Protein AF-A0A352R3Q3-F1 (afdb_monomer)

Radius of gyration: 13.03 Å; Cα contacts (8 Å, |Δi|>4): 30; chains: 1; bounding box: 36×20×32 Å

Structure (mmCIF, N/CA/C/O backbone):
data_AF-A0A352R3Q3-F1
#
_entry.id   AF-A0A352R3Q3-F1
#
loop_
_atom_site.group_PDB
_atom_site.id
_atom_site.type_symbol
_atom_site.label_atom_id
_atom_site.label_alt_id
_atom_site.label_comp_id
_atom_site.label_asym_id
_atom_site.label_entity_id
_atom_site.label_seq_id
_atom_site.pdbx_PDB_ins_code
_atom_site.Cartn_x
_atom_site.Cartn_y
_atom_site.Cartn_z
_atom_site.occupancy
_atom_site.B_iso_or_equiv
_atom_site.auth_seq_id
_atom_site.auth_comp_id
_atom_site.auth_asym_id
_atom_site.auth_atom_id
_atom_site.pdbx_PDB_model_num
ATOM 1 N N . MET A 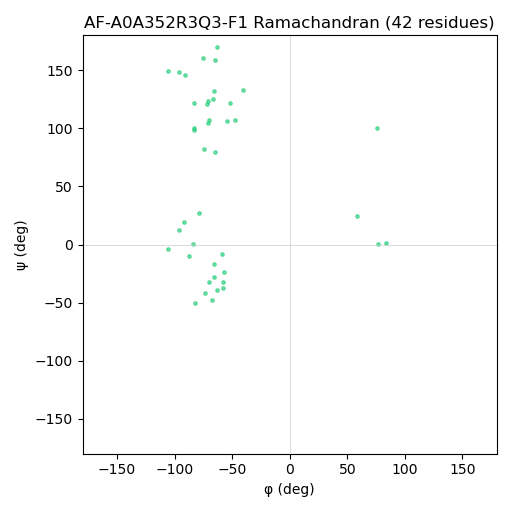1 1 ? -21.519 -0.188 23.202 1.00 44.50 1 MET A N 1
ATOM 2 C CA . MET A 1 1 ? -20.254 -0.129 22.446 1.00 44.50 1 MET A CA 1
ATOM 3 C C . MET A 1 1 ? -20.660 -0.090 20.988 1.00 44.50 1 MET A C 1
ATOM 5 O O . MET A 1 1 ? -20.918 -1.134 20.4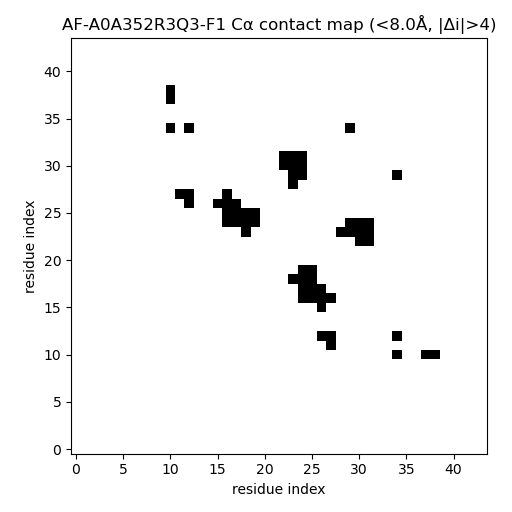10 1.00 44.50 1 MET A O 1
ATOM 9 N N . GLU A 1 2 ? -20.906 1.108 20.464 1.00 52.62 2 GLU A N 1
ATOM 10 C CA . GLU A 1 2 ? -21.267 1.280 19.056 1.00 52.62 2 GLU A CA 1
ATOM 11 C C . GLU A 1 2 ? -19.971 1.308 18.247 1.00 52.62 2 GLU A C 1
ATOM 13 O O . GLU A 1 2 ? -19.086 2.113 18.534 1.00 52.62 2 GLU A O 1
ATOM 18 N N . GLN A 1 3 ? -19.823 0.387 17.290 1.00 55.88 3 GLN A N 1
ATOM 19 C CA . GLN A 1 3 ? -18.786 0.500 16.266 1.00 55.88 3 GLN A CA 1
ATOM 20 C C . GLN A 1 3 ? -19.233 1.577 15.282 1.00 55.88 3 GLN A C 1
ATOM 22 O O . GLN A 1 3 ? -19.848 1.291 14.256 1.00 55.88 3 GLN A O 1
ATOM 27 N N . SER A 1 4 ? -18.985 2.827 15.655 1.00 61.38 4 SER A N 1
ATOM 28 C CA . SER A 1 4 ? -19.240 3.971 14.800 1.00 61.38 4 SER A CA 1
AT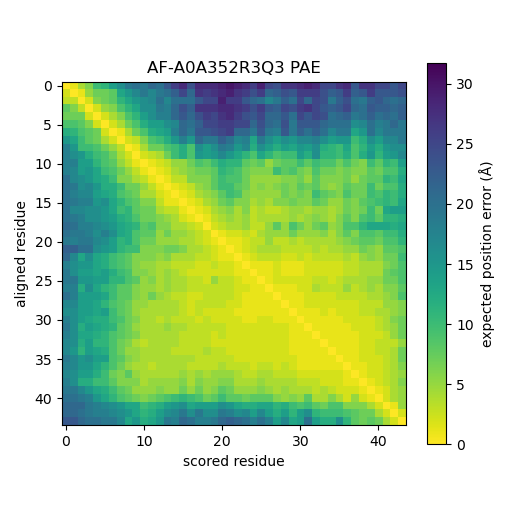OM 29 C C . SER A 1 4 ? -18.300 3.934 13.597 1.00 61.38 4 SER A C 1
ATOM 31 O O . SER A 1 4 ? -17.081 3.911 13.746 1.00 61.38 4 SER A O 1
ATOM 33 N N . GLU A 1 5 ? -18.932 3.982 12.429 1.00 56.28 5 GLU A N 1
ATOM 34 C CA . GLU A 1 5 ? -18.379 4.277 11.109 1.00 56.28 5 GLU A CA 1
ATOM 35 C C . GLU A 1 5 ? -17.575 3.142 10.467 1.00 56.28 5 GLU A C 1
ATOM 37 O O . GLU A 1 5 ? -16.389 2.920 10.705 1.00 56.28 5 GLU A O 1
ATOM 42 N N . LEU A 1 6 ? -18.254 2.440 9.555 1.00 57.78 6 LEU A N 1
ATOM 43 C CA . LEU A 1 6 ? -17.627 1.656 8.503 1.00 57.78 6 LEU A CA 1
ATOM 44 C C . LEU A 1 6 ? -16.899 2.645 7.581 1.00 57.78 6 LEU A C 1
ATOM 46 O O . LEU A 1 6 ? -17.433 3.063 6.553 1.00 57.78 6 LEU A O 1
ATOM 50 N N . PHE A 1 7 ? -15.715 3.097 7.999 1.00 59.78 7 PHE A N 1
ATOM 51 C CA . PHE A 1 7 ? -14.862 3.944 7.180 1.00 59.78 7 PHE A CA 1
ATOM 52 C C . PHE A 1 7 ? -14.697 3.241 5.838 1.00 59.78 7 PHE A C 1
ATOM 54 O O . PHE A 1 7 ? -14.267 2.086 5.798 1.00 59.78 7 PHE A O 1
ATOM 61 N N . SER A 1 8 ? -15.085 3.909 4.748 1.00 59.16 8 SER A N 1
ATOM 62 C CA . SER A 1 8 ? -14.79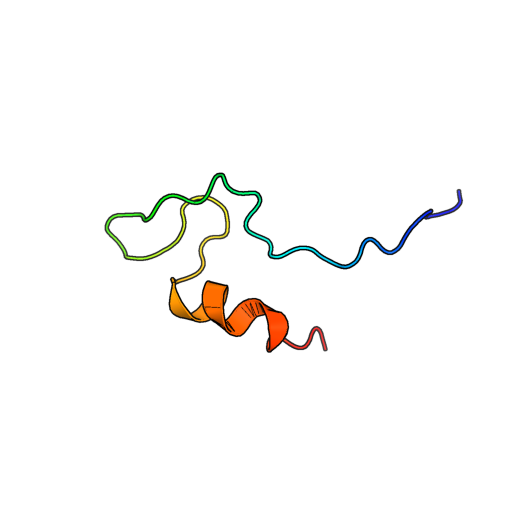2 3.459 3.389 1.00 59.16 8 SER A CA 1
ATOM 63 C C . SER A 1 8 ? -13.318 3.100 3.365 1.00 59.16 8 SER A C 1
ATOM 65 O O . SER A 1 8 ? -12.508 4.017 3.497 1.00 59.16 8 SER A O 1
ATOM 67 N N . ALA A 1 9 ? -12.997 1.800 3.320 1.00 62.22 9 ALA A N 1
ATOM 68 C CA . ALA A 1 9 ? -11.639 1.324 3.526 1.00 62.22 9 ALA A CA 1
ATOM 69 C C . ALA A 1 9 ? -10.756 2.069 2.523 1.00 62.22 9 ALA A C 1
ATOM 71 O O . ALA A 1 9 ? -10.889 1.827 1.318 1.00 62.22 9 ALA A O 1
ATOM 72 N N . PRO A 1 10 ? -9.940 3.044 2.965 1.00 67.88 10 PRO A N 1
ATOM 73 C CA . PRO A 1 10 ? -9.072 3.732 2.039 1.00 67.88 10 PRO A CA 1
ATOM 74 C C . PRO A 1 10 ? -8.086 2.688 1.523 1.00 67.88 10 PRO A C 1
ATOM 76 O O . PRO A 1 10 ? -7.870 1.657 2.171 1.00 67.88 10 PRO A O 1
ATOM 79 N N . SER A 1 11 ? -7.478 2.946 0.364 1.00 66.88 11 SER A N 1
ATOM 80 C CA . SER A 1 11 ? -6.330 2.153 -0.074 1.00 66.88 11 SER A CA 1
ATOM 81 C C . SER A 1 11 ? -5.441 1.888 1.146 1.00 66.88 11 SER A C 1
ATOM 83 O O . SER A 1 11 ? -5.153 2.840 1.878 1.00 66.88 11 SER A O 1
ATOM 85 N N . PRO A 1 12 ? -4.976 0.647 1.393 1.00 68.38 12 PRO A N 1
ATOM 86 C CA . PRO A 1 12 ? -4.133 0.354 2.557 1.00 68.38 12 PRO A CA 1
ATOM 87 C C . PRO A 1 12 ? -2.835 1.182 2.558 1.00 68.38 12 PRO A C 1
ATOM 89 O O . PRO A 1 12 ? -2.063 1.170 3.514 1.00 68.38 12 PRO A O 1
ATOM 92 N N . CYS A 1 13 ? -2.567 1.901 1.467 1.00 71.75 13 CYS A N 1
ATOM 93 C CA . CYS A 1 13 ? -1.505 2.867 1.357 1.00 71.75 13 CYS A CA 1
ATOM 94 C C . CYS A 1 13 ? -1.894 4.249 1.922 1.00 71.75 13 CYS A C 1
ATOM 96 O O . CYS A 1 13 ? -2.453 5.085 1.218 1.00 71.75 13 CYS A O 1
ATOM 98 N N . ILE A 1 14 ? -1.480 4.540 3.159 1.00 71.25 14 ILE A N 1
ATOM 99 C CA . ILE A 1 14 ? -1.650 5.847 3.833 1.00 71.25 14 ILE A CA 1
ATOM 100 C C . ILE A 1 14 ? -0.627 6.921 3.394 1.00 71.25 14 ILE A C 1
ATOM 102 O O . ILE A 1 14 ? -0.252 7.794 4.168 1.00 71.25 14 ILE A O 1
ATOM 106 N N . GLY A 1 15 ? -0.095 6.830 2.171 1.00 70.56 15 GLY A N 1
ATOM 107 C CA . GLY A 1 15 ? 0.896 7.787 1.648 1.00 70.56 15 GLY A CA 1
ATOM 108 C C . GLY A 1 15 ? 2.334 7.619 2.166 1.00 70.56 15 GLY A C 1
ATOM 109 O O . GLY A 1 15 ? 3.219 8.340 1.725 1.00 70.56 15 GLY A O 1
ATOM 110 N N . VAL A 1 16 ? 2.604 6.632 3.028 1.00 73.62 16 VAL A N 1
ATOM 111 C CA . VAL A 1 16 ? 3.959 6.306 3.545 1.00 73.62 16 VAL A CA 1
ATOM 112 C C . VAL A 1 16 ? 4.654 5.182 2.758 1.00 73.62 16 VAL A C 1
ATOM 114 O O . VAL A 1 16 ? 5.627 4.572 3.198 1.00 73.62 16 VAL A O 1
ATOM 117 N N . CYS A 1 17 ? 4.104 4.834 1.596 1.00 78.44 17 CYS A N 1
ATOM 118 C CA . CYS A 1 17 ? 4.487 3.657 0.830 1.00 78.44 17 CYS A CA 1
ATOM 119 C C . C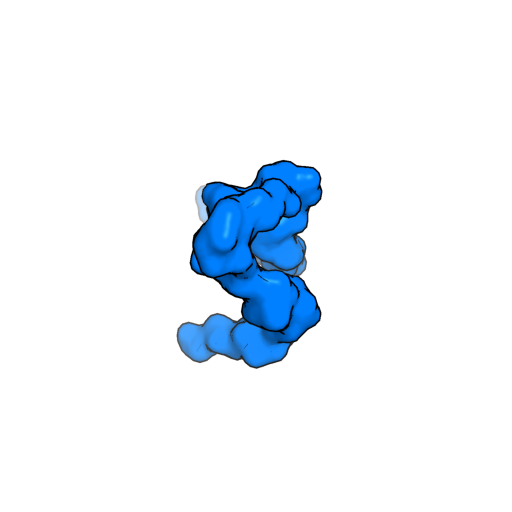YS A 1 17 ? 5.717 3.892 -0.053 1.00 78.44 17 CYS A C 1
ATOM 121 O O . CYS A 1 17 ? 5.590 4.359 -1.183 1.00 78.44 17 CYS A O 1
ATOM 123 N N . GLU A 1 18 ? 6.885 3.453 0.398 1.00 74.62 18 GLU A N 1
ATOM 124 C CA . GLU A 1 18 ? 8.096 3.435 -0.427 1.00 74.62 18 GLU A CA 1
ATOM 125 C C . GLU A 1 18 ? 8.269 2.104 -1.170 1.00 74.62 18 GLU A C 1
ATOM 127 O O . GLU A 1 18 ? 7.944 1.031 -0.645 1.00 74.62 18 GLU A O 1
ATOM 132 N N . ASN A 1 19 ? 8.825 2.156 -2.383 1.00 78.00 19 ASN A N 1
ATOM 133 C CA . ASN A 1 19 ? 9.216 0.955 -3.116 1.00 78.00 19 ASN A CA 1
ATOM 134 C C . ASN A 1 19 ? 10.450 0.315 -2.460 1.00 78.00 19 ASN A C 1
ATOM 136 O O . ASN A 1 19 ? 11.495 0.945 -2.316 1.00 78.00 19 ASN A O 1
ATOM 140 N N . SER A 1 20 ? 10.341 -0.958 -2.079 1.00 81.44 20 SER A N 1
ATOM 141 C CA . SER A 1 20 ? 11.502 -1.767 -1.701 1.00 81.44 20 SER A CA 1
ATOM 142 C C . SER A 1 20 ? 12.299 -2.201 -2.941 1.00 81.44 20 SER A C 1
ATOM 144 O O . SER A 1 20 ? 11.734 -2.269 -4.037 1.00 81.44 20 SER A O 1
ATOM 146 N N . PRO A 1 21 ? 13.578 -2.597 -2.785 1.00 85.62 21 PRO A N 1
ATOM 147 C CA . PRO A 1 21 ? 14.371 -3.178 -3.875 1.00 85.62 21 PRO A CA 1
ATOM 148 C C . PRO A 1 21 ? 13.743 -4.433 -4.499 1.00 85.62 21 PRO A C 1
ATOM 150 O O . PRO A 1 21 ? 14.018 -4.758 -5.646 1.00 85.62 21 PRO A O 1
ATOM 153 N N . LYS A 1 22 ? 12.876 -5.132 -3.752 1.00 86.38 22 LYS A N 1
ATOM 154 C CA . LYS A 1 22 ? 12.145 -6.318 -4.217 1.00 86.38 22 LYS A CA 1
ATOM 155 C C . LYS A 1 22 ? 10.863 -5.978 -4.995 1.00 86.38 22 LYS A C 1
ATOM 157 O O . LYS A 1 22 ? 10.141 -6.886 -5.380 1.00 86.38 22 LYS A O 1
ATOM 162 N N . GLY A 1 23 ? 10.540 -4.696 -5.187 1.00 84.81 23 GLY A N 1
ATOM 163 C CA . GLY A 1 23 ? 9.345 -4.255 -5.920 1.00 84.81 23 GLY A CA 1
ATOM 164 C C . GLY A 1 23 ? 8.048 -4.213 -5.099 1.00 84.81 23 GLY A C 1
ATOM 165 O O . GLY A 1 23 ? 7.003 -3.831 -5.625 1.00 84.81 23 GLY A O 1
ATOM 166 N N . TYR A 1 24 ? 8.109 -4.540 -3.806 1.00 86.94 24 TYR A N 1
ATOM 167 C CA . TYR A 1 24 ? 6.974 -4.454 -2.879 1.00 86.94 24 TYR A CA 1
ATOM 168 C C . TYR A 1 24 ? 6.986 -3.146 -2.089 1.00 86.94 24 TYR A C 1
ATOM 170 O O . TYR A 1 24 ? 8.050 -2.617 -1.764 1.00 86.94 24 TYR A O 1
ATOM 178 N N . CYS A 1 25 ? 5.808 -2.638 -1.743 1.00 86.38 25 CYS A N 1
ATOM 179 C CA . CYS A 1 25 ? 5.654 -1.535 -0.803 1.00 86.3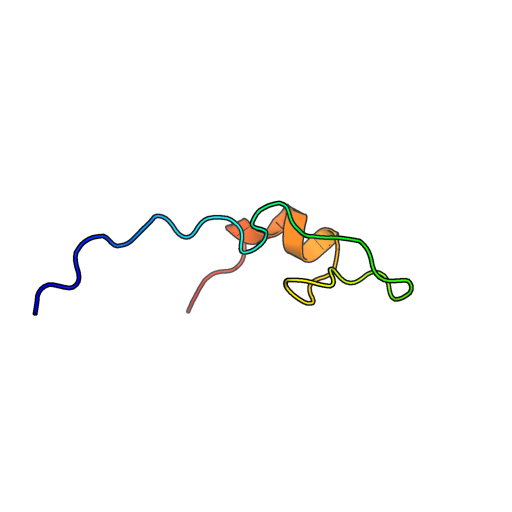8 25 CYS A CA 1
ATOM 180 C C . CYS A 1 25 ? 6.113 -1.952 0.600 1.00 86.38 25 CYS A C 1
ATOM 182 O O . CYS A 1 25 ? 5.661 -2.978 1.098 1.00 86.38 25 CYS A O 1
ATOM 184 N N . LYS A 1 26 ? 6.933 -1.134 1.272 1.00 85.12 26 LYS A N 1
ATOM 185 C CA . LYS A 1 26 ? 7.356 -1.410 2.660 1.00 85.12 26 LYS A CA 1
ATOM 186 C C . LYS A 1 26 ? 6.209 -1.358 3.680 1.00 85.12 26 LYS A C 1
ATOM 188 O O . LYS A 1 26 ? 6.291 -2.017 4.705 1.00 85.12 26 LYS A O 1
ATOM 193 N N . GLY A 1 27 ? 5.166 -0.569 3.413 1.00 83.44 27 GLY A N 1
ATOM 194 C CA . GLY A 1 27 ? 4.037 -0.389 4.332 1.00 83.44 27 GLY A CA 1
ATOM 195 C C . GLY A 1 27 ? 2.994 -1.504 4.244 1.00 83.44 27 GLY A C 1
ATOM 196 O O . GLY A 1 27 ? 2.623 -2.086 5.252 1.00 83.44 27 GLY A O 1
ATOM 197 N N . CYS A 1 28 ? 2.531 -1.824 3.032 1.00 85.44 28 CYS A N 1
ATOM 198 C CA . CYS A 1 28 ? 1.454 -2.806 2.827 1.00 85.44 28 CYS A CA 1
ATOM 199 C C . CYS A 1 28 ? 1.928 -4.160 2.276 1.00 85.44 28 CYS A C 1
ATOM 201 O O . CYS A 1 28 ? 1.117 -5.070 2.123 1.00 85.44 28 CYS A O 1
ATOM 203 N N . MET A 1 29 ? 3.220 -4.309 1.954 1.00 87.75 29 MET A N 1
ATOM 204 C CA . MET A 1 29 ? 3.806 -5.540 1.400 1.00 87.75 29 MET A CA 1
ATOM 205 C C . MET A 1 29 ? 3.169 -6.008 0.081 1.00 87.75 29 MET A C 1
ATOM 207 O O . MET A 1 29 ? 3.243 -7.182 -0.266 1.00 87.75 29 MET A O 1
ATOM 211 N N . ARG A 1 30 ? 2.560 -5.086 -0.672 1.00 87.19 30 ARG A N 1
ATOM 212 C CA . ARG A 1 30 ? 1.971 -5.337 -1.995 1.00 87.19 30 ARG A CA 1
ATOM 213 C C . ARG A 1 30 ? 2.820 -4.754 -3.110 1.00 87.19 30 ARG A C 1
ATOM 215 O O . ARG A 1 30 ? 3.497 -3.737 -2.926 1.00 87.19 30 ARG A O 1
ATOM 222 N N . SER A 1 31 ? 2.782 -5.398 -4.266 1.00 89.06 31 SER A N 1
ATOM 223 C CA . SER A 1 31 ? 3.383 -4.902 -5.500 1.00 89.06 31 SER A CA 1
ATOM 224 C C . SER A 1 31 ? 2.717 -3.596 -5.959 1.00 89.06 31 SER A C 1
ATOM 226 O O . SER A 1 31 ? 1.706 -3.140 -5.415 1.00 89.06 31 SER A O 1
ATOM 228 N N . ARG A 1 32 ? 3.303 -2.934 -6.963 1.00 85.88 32 ARG A N 1
ATOM 229 C CA . ARG A 1 32 ? 2.691 -1.740 -7.569 1.00 85.88 32 ARG A CA 1
ATOM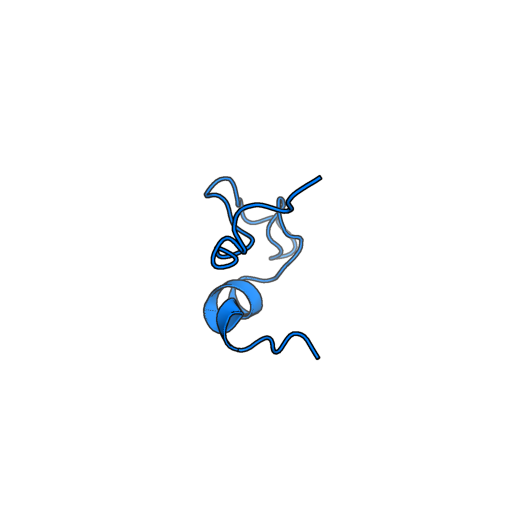 230 C C . ARG A 1 32 ? 1.348 -2.057 -8.231 1.00 85.88 32 ARG A C 1
ATOM 232 O O . ARG A 1 32 ? 0.438 -1.248 -8.105 1.00 85.88 32 ARG A O 1
ATOM 239 N N . ASP A 1 33 ? 1.244 -3.205 -8.891 1.00 89.31 33 ASP A N 1
ATOM 240 C CA . ASP A 1 33 ? 0.043 -3.612 -9.622 1.00 89.31 33 ASP A CA 1
ATOM 241 C C . ASP A 1 33 ? -1.128 -3.895 -8.671 1.00 89.31 33 ASP A C 1
ATOM 243 O O . ASP A 1 33 ? -2.189 -3.293 -8.798 1.00 89.31 33 ASP A O 1
ATOM 247 N N . GLU A 1 34 ? -0.882 -4.668 -7.608 1.00 89.44 34 GLU A N 1
ATOM 248 C CA . GLU A 1 34 ? -1.870 -4.919 -6.550 1.00 89.44 34 GLU A CA 1
ATOM 249 C C . GLU A 1 34 ? -2.353 -3.621 -5.884 1.00 89.44 34 GLU A C 1
ATOM 251 O O . GLU A 1 34 ? -3.528 -3.484 -5.560 1.00 89.44 34 GLU A O 1
ATOM 256 N N . ARG A 1 35 ? -1.463 -2.636 -5.685 1.00 84.94 35 ARG A N 1
ATOM 257 C CA . ARG A 1 35 ? -1.858 -1.318 -5.159 1.00 84.94 35 ARG A CA 1
ATOM 258 C C . ARG A 1 35 ? -2.679 -0.508 -6.154 1.00 84.94 35 ARG A C 1
ATOM 260 O O . ARG A 1 35 ? -3.500 0.285 -5.717 1.00 84.94 35 ARG A O 1
ATOM 267 N N . PHE A 1 36 ? -2.440 -0.653 -7.453 1.00 84.06 36 PHE A N 1
ATOM 268 C CA . PHE A 1 36 ? -3.191 0.059 -8.485 1.00 84.06 36 PHE A CA 1
ATOM 269 C C . PHE A 1 36 ? -4.599 -0.529 -8.639 1.00 84.06 36 PHE A C 1
ATOM 271 O O . PHE A 1 36 ? -5.580 0.209 -8.678 1.00 84.06 36 PHE A O 1
ATOM 278 N N . HIS A 1 37 ? -4.706 -1.855 -8.606 1.00 86.31 37 HIS A N 1
ATOM 279 C CA . HIS A 1 37 ? -5.963 -2.593 -8.707 1.00 86.31 37 HIS A CA 1
ATOM 280 C C . HIS A 1 37 ? -6.604 -2.900 -7.344 1.00 86.31 37 HIS A C 1
ATOM 282 O O . HIS A 1 37 ? -7.455 -3.778 -7.252 1.00 86.31 37 HIS A O 1
ATOM 288 N N . TRP A 1 38 ? -6.241 -2.177 -6.276 1.00 80.75 38 TRP A N 1
ATOM 289 C CA . TRP A 1 38 ? -6.672 -2.512 -4.913 1.00 80.75 38 TRP A CA 1
ATOM 290 C C . TRP A 1 38 ? -8.198 -2.553 -4.736 1.00 80.75 38 TRP A C 1
ATOM 292 O O . TRP A 1 38 ? -8.707 -3.366 -3.972 1.00 80.75 38 TRP A O 1
ATOM 302 N N . HIS A 1 39 ? -8.929 -1.721 -5.483 1.00 77.38 39 HIS A N 1
ATOM 303 C CA . HIS A 1 39 ? -10.394 -1.686 -5.504 1.00 77.38 39 HIS A CA 1
ATOM 304 C C . HIS A 1 39 ? -11.044 -2.950 -6.085 1.00 77.38 39 HIS A C 1
ATOM 306 O O . HIS A 1 39 ? -12.241 -3.155 -5.914 1.00 77.38 39 HIS A O 1
ATOM 312 N N . GLN A 1 40 ? -10.283 -3.770 -6.813 1.00 84.56 40 GLN A N 1
ATOM 313 C CA . GLN A 1 40 ? -10.762 -5.015 -7.413 1.00 84.56 40 GLN A CA 1
ATOM 314 C C . GLN A 1 40 ? -10.637 -6.202 -6.454 1.00 84.56 40 GLN A C 1
ATOM 316 O O . GLN A 1 40 ? -11.171 -7.273 -6.737 1.00 84.56 40 GLN A O 1
ATOM 321 N N . PHE A 1 41 ? -9.953 -6.034 -5.316 1.00 76.56 41 PHE A N 1
ATOM 322 C CA . PHE A 1 41 ? -9.943 -7.056 -4.282 1.00 76.56 41 PHE A CA 1
ATOM 323 C C . PHE A 1 41 ? -11.318 -7.106 -3.619 1.00 76.56 41 PHE A C 1
ATOM 325 O O . PHE A 1 41 ? -11.669 -6.245 -2.815 1.00 76.56 41 PHE A O 1
ATOM 332 N N . SER A 1 42 ? -12.101 -8.132 -3.945 1.00 69.25 42 SER A N 1
ATOM 333 C CA . SER A 1 42 ? -13.288 -8.455 -3.163 1.00 69.25 42 SER A CA 1
ATOM 334 C C . SER A 1 42 ? -12.845 -9.046 -1.829 1.00 69.25 42 SER A C 1
ATOM 336 O O . SER A 1 42 ? -12.173 -10.081 -1.801 1.00 69.25 42 SER A O 1
ATOM 338 N N . VAL A 1 43 ? -13.241 -8.421 -0.724 1.00 61.53 43 VAL A N 1
ATOM 339 C CA . VAL A 1 43 ? -13.318 -9.129 0.555 1.00 61.53 43 VAL A CA 1
ATOM 340 C C . VAL A 1 43 ? -14.486 -10.110 0.433 1.00 61.53 43 VAL A C 1
ATOM 342 O O . VAL A 1 43 ? -15.631 -9.686 0.297 1.00 61.53 43 VAL A O 1
ATOM 345 N N . ALA A 1 44 ? -14.178 -11.401 0.313 1.00 51.03 44 ALA A N 1
ATOM 346 C CA . ALA A 1 44 ? -15.180 -12.465 0.349 1.00 51.03 44 ALA A CA 1
ATOM 347 C C . ALA A 1 44 ? -15.627 -12.720 1.792 1.00 51.03 44 ALA A C 1
ATOM 349 O O . ALA A 1 44 ? -14.762 -12.604 2.693 1.00 51.03 44 ALA A O 1
#

Secondary structure (DSSP, 8-state):
-----------S--S--PBPTTSBBTTT--BHHHHHSGGG----

Solvent-accessible surface area (backbone atoms only — not comparable to full-atom values): 3084 Å² total; per-residue (Å²): 137,79,87,78,71,88,66,77,80,63,70,84,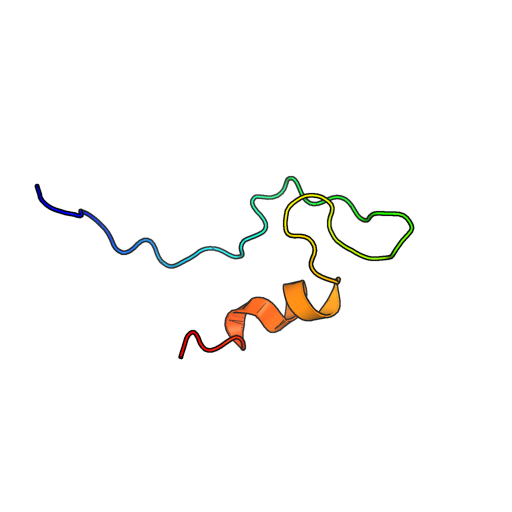66,85,79,74,60,46,79,40,9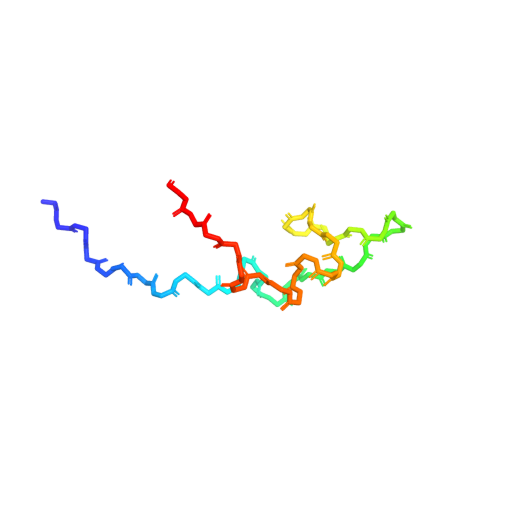8,86,53,26,23,73,70,72,69,38,40,66,64,57,62,72,50,46,88,72,62,74,86,126

Mean predicted aligned error: 9.05 Å

Foldseek 3Di:
DDPPDPDPPPQQCPVQFDQDPVQATPRPRHHPVCSVCVVVDDPD

pLDDT: mean 74.58, std 12.34, range [44.5, 89.44]

Sequence (44 aa):
MEQSELFSAPSPCIGVCENSPKGYCKGCMRSRDERFHWHQFSVA